Protein AF-A0A224XQ39-F1 (afdb_monomer_lite)

InterPro domains:
  IPR004342 EXS, C-terminal [PF03124] (2-108)

Foldseek 3Di:
DVVVVVLVVLVVVLVVCLVCVVVVVHQNQVSVVVSVVVVVCVLPPCDPPDPNVVSVVVVVLVVCLVVVVPDDDDPSNVVVVVVVVVVVVVVVVVVVSVVCVVPDPGRRDPD

Organism: NCBI:txid156445

Sequence (111 aa):
MEMAAIFGVIWALSVLCFIYSDVLSIPAFVSPLALMLIMVAFLFNPTKTLRHEARFWALRILGRIITSPCFYVGFADFWLADQLTSLVPAMVDLVYFVCYYIKIDNWDKAM

Structure (mmCIF, N/CA/C/O backbone):
data_AF-A0A224XQ39-F1
#
_entry.id   AF-A0A224XQ39-F1
#
loop_
_atom_site.group_PDB
_atom_site.id
_atom_site.type_symbol
_atom_site.label_atom_id
_atom_site.label_alt_id
_atom_site.label_comp_id
_atom_site.label_asym_id
_atom_site.label_entity_id
_atom_site.label_seq_id
_atom_site.pdbx_PDB_ins_code
_atom_site.Cartn_x
_atom_site.Cartn_y
_atom_site.Cartn_z
_atom_site.occupancy
_atom_site.B_iso_or_equiv
_atom_site.auth_seq_id
_atom_site.auth_comp_id
_atom_site.auth_asym_id
_atom_site.auth_atom_id
_atom_site.pdbx_PDB_model_num
ATOM 1 N N . MET A 1 1 ? 8.871 -2.923 16.932 1.00 74.12 1 MET A N 1
ATOM 2 C CA . MET A 1 1 ? 9.927 -2.268 16.140 1.00 74.12 1 MET A CA 1
ATOM 3 C C . MET A 1 1 ? 10.494 -3.227 15.104 1.00 74.12 1 MET A C 1
ATOM 5 O O . MET A 1 1 ? 10.418 -2.881 13.939 1.00 74.12 1 MET A O 1
ATOM 9 N N . GLU A 1 2 ? 10.867 -4.459 15.472 1.00 87.00 2 GLU A N 1
ATOM 10 C CA . GLU A 1 2 ? 11.307 -5.527 14.539 1.00 87.00 2 GLU A CA 1
ATOM 11 C C . GLU A 1 2 ? 10.554 -5.606 13.195 1.00 87.00 2 GLU A C 1
ATOM 13 O O . GLU A 1 2 ? 11.159 -5.497 12.137 1.00 87.00 2 GLU A O 1
ATOM 18 N N . MET A 1 3 ? 9.221 -5.735 13.210 1.00 86.12 3 MET A N 1
ATOM 19 C CA . MET A 1 3 ? 8.429 -5.852 11.971 1.00 86.12 3 MET A CA 1
ATOM 20 C C . MET A 1 3 ? 8.507 -4.606 11.082 1.00 86.12 3 MET A C 1
ATOM 22 O O . MET A 1 3 ? 8.580 -4.722 9.865 1.00 86.12 3 MET A O 1
ATOM 26 N N . ALA A 1 4 ? 8.509 -3.417 11.690 1.00 89.19 4 ALA A N 1
ATOM 27 C CA . ALA A 1 4 ? 8.637 -2.165 10.953 1.00 89.19 4 ALA A CA 1
ATOM 28 C C . ALA A 1 4 ? 10.037 -2.034 10.335 1.00 89.19 4 ALA A C 1
ATOM 30 O O . ALA A 1 4 ? 10.156 -1.594 9.197 1.00 89.19 4 ALA A O 1
ATOM 31 N N . ALA A 1 5 ? 11.080 -2.482 11.045 1.00 92.62 5 ALA A N 1
ATOM 32 C CA . ALA A 1 5 ? 12.442 -2.513 10.521 1.00 92.62 5 ALA A CA 1
ATOM 33 C C . ALA A 1 5 ? 12.566 -3.468 9.324 1.00 92.62 5 ALA A C 1
ATOM 35 O O . ALA A 1 5 ? 13.116 -3.083 8.297 1.00 92.62 5 ALA A O 1
ATOM 36 N N . ILE A 1 6 ? 11.987 -4.672 9.413 1.00 92.00 6 ILE A N 1
ATOM 37 C CA . ILE A 1 6 ? 11.967 -5.637 8.302 1.00 92.00 6 ILE A CA 1
ATOM 38 C C . ILE A 1 6 ? 11.290 -5.026 7.069 1.00 92.00 6 ILE A C 1
ATOM 40 O O . ILE A 1 6 ? 11.856 -5.068 5.980 1.00 92.00 6 ILE A O 1
ATOM 44 N N . PHE A 1 7 ? 10.115 -4.408 7.225 1.00 92.19 7 PHE A N 1
ATOM 45 C CA . PHE A 1 7 ? 9.439 -3.756 6.100 1.00 92.19 7 PHE A CA 1
ATOM 46 C C . PHE A 1 7 ? 10.205 -2.558 5.549 1.00 92.19 7 PHE A C 1
ATOM 48 O O . PHE A 1 7 ? 10.244 -2.388 4.335 1.00 92.19 7 PHE A O 1
ATOM 55 N N . GLY A 1 8 ? 10.868 -1.782 6.408 1.00 94.62 8 GLY A N 1
ATOM 56 C CA . GLY A 1 8 ? 11.751 -0.700 5.980 1.00 94.62 8 GLY A CA 1
ATOM 57 C C . GLY A 1 8 ? 12.910 -1.201 5.117 1.00 94.62 8 GLY A C 1
ATOM 58 O O . GLY A 1 8 ? 13.196 -0.612 4.078 1.00 94.62 8 GLY A O 1
ATOM 59 N N . VAL A 1 9 ? 13.530 -2.326 5.488 1.00 95.50 9 VAL A N 1
ATOM 60 C CA . VAL A 1 9 ? 14.596 -2.954 4.691 1.00 95.50 9 VAL A CA 1
ATOM 61 C C . VAL A 1 9 ? 14.060 -3.449 3.347 1.00 95.50 9 VAL A C 1
ATOM 63 O O . VAL A 1 9 ? 14.661 -3.163 2.317 1.00 95.50 9 VAL A O 1
ATOM 66 N N . ILE A 1 10 ? 12.920 -4.147 3.327 1.00 94.81 10 ILE A N 1
ATOM 67 C CA . ILE A 1 10 ? 12.318 -4.645 2.077 1.00 94.81 10 ILE A CA 1
ATOM 68 C C . ILE A 1 10 ? 11.939 -3.476 1.152 1.00 94.81 10 ILE A C 1
ATOM 70 O O . ILE A 1 10 ? 12.190 -3.534 -0.050 1.00 94.81 10 ILE A O 1
ATOM 74 N N . TRP A 1 11 ? 11.386 -2.395 1.705 1.00 95.62 11 TRP A N 1
ATOM 75 C CA . TRP A 1 11 ? 11.078 -1.177 0.956 1.00 95.62 11 TRP A CA 1
ATOM 76 C C . TRP A 1 11 ? 12.343 -0.536 0.370 1.00 95.62 11 TRP A C 1
ATOM 78 O O . TRP A 1 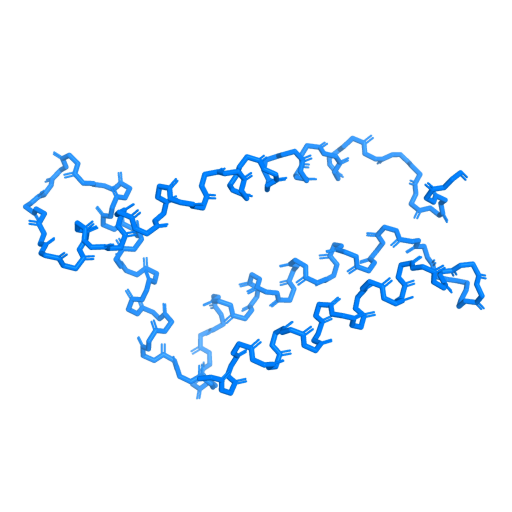11 ? 12.382 -0.243 -0.823 1.00 95.62 11 TRP A O 1
ATOM 88 N N . ALA A 1 12 ? 13.408 -0.390 1.166 1.00 96.00 12 ALA A N 1
ATOM 89 C CA . ALA A 1 12 ? 14.672 0.180 0.702 1.00 96.00 12 ALA A CA 1
ATOM 90 C C . ALA A 1 12 ? 15.310 -0.666 -0.413 1.00 96.00 12 ALA A C 1
ATOM 92 O O . ALA A 1 12 ? 15.802 -0.119 -1.398 1.00 96.00 12 ALA A O 1
ATOM 93 N N . LEU A 1 13 ? 15.247 -1.996 -0.298 1.00 94.38 13 LEU A N 1
ATOM 94 C CA . LEU A 1 13 ? 15.680 -2.909 -1.357 1.00 94.38 13 LEU A CA 1
ATOM 95 C C . LEU A 1 13 ? 14.861 -2.725 -2.637 1.00 94.38 13 LEU A C 1
ATOM 97 O O . LEU A 1 13 ? 15.435 -2.673 -3.718 1.00 94.38 13 LEU A O 1
ATOM 101 N N . SER A 1 14 ? 13.539 -2.574 -2.529 1.00 94.00 14 SER A N 1
ATOM 102 C CA . SER A 1 14 ? 12.680 -2.329 -3.691 1.00 94.00 14 SER A CA 1
ATOM 103 C C . SER A 1 14 ? 13.037 -1.019 -4.404 1.00 94.00 14 SER A C 1
ATOM 105 O O . SER A 1 14 ? 13.135 -1.002 -5.634 1.00 94.00 14 SER A O 1
ATOM 107 N N . VAL A 1 15 ? 13.310 0.049 -3.644 1.00 92.94 15 VAL A N 1
ATOM 108 C CA . VAL A 1 15 ? 13.769 1.339 -4.186 1.00 92.94 15 VAL A CA 1
ATOM 109 C C . VAL A 1 15 ? 15.122 1.194 -4.882 1.00 92.94 15 VAL A C 1
ATOM 111 O O . VAL A 1 15 ? 15.291 1.685 -5.995 1.00 92.94 15 VAL A O 1
ATOM 114 N N . LEU A 1 16 ? 16.072 0.476 -4.279 1.00 93.31 16 LEU A N 1
ATOM 115 C CA . LEU A 1 16 ? 17.367 0.196 -4.902 1.00 93.31 16 LEU A CA 1
ATOM 116 C C . LEU A 1 16 ? 17.206 -0.586 -6.213 1.00 93.31 16 LEU A C 1
ATOM 118 O O . LEU A 1 16 ? 17.801 -0.210 -7.218 1.00 93.31 16 LEU A O 1
ATOM 122 N N . CYS A 1 17 ? 16.364 -1.6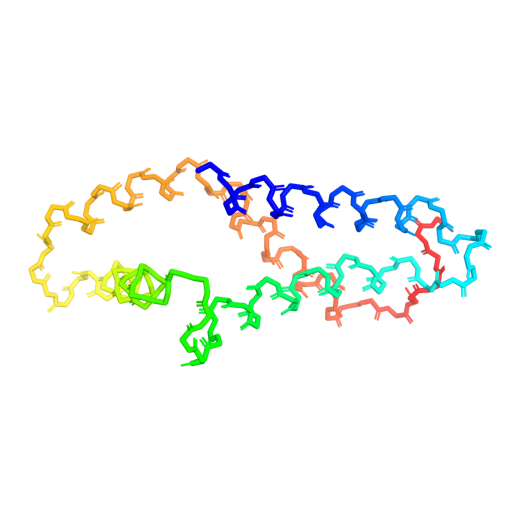23 -6.239 1.00 91.19 17 CYS A N 1
ATOM 123 C CA . CYS A 1 17 ? 16.069 -2.377 -7.460 1.00 91.19 17 CYS A CA 1
ATOM 124 C C . CYS A 1 17 ? 15.427 -1.508 -8.550 1.00 91.19 17 CYS A C 1
ATOM 126 O O . CYS A 1 17 ? 15.714 -1.710 -9.724 1.00 91.19 17 CYS A O 1
ATOM 128 N N . PHE A 1 18 ? 14.581 -0.544 -8.177 1.00 90.94 18 PHE A N 1
ATOM 129 C CA . PHE A 1 18 ? 13.992 0.403 -9.124 1.00 90.94 18 PHE A CA 1
ATOM 130 C C . PHE A 1 18 ? 15.055 1.341 -9.718 1.00 90.94 18 PHE A C 1
ATOM 132 O O . PHE A 1 18 ? 15.134 1.482 -10.936 1.00 90.94 18 PHE A O 1
ATOM 139 N N . ILE A 1 19 ? 15.913 1.926 -8.873 1.00 91.25 19 ILE A N 1
ATOM 140 C CA . ILE A 1 19 ? 16.971 2.862 -9.293 1.00 91.25 19 ILE A CA 1
ATOM 141 C C . ILE A 1 19 ? 18.025 2.173 -10.175 1.00 91.25 19 ILE A C 1
ATOM 143 O O . ILE A 1 19 ? 18.493 2.766 -11.140 1.00 91.25 19 ILE A O 1
ATOM 147 N N . TYR A 1 20 ? 18.392 0.926 -9.870 1.00 90.50 20 TYR A N 1
ATOM 148 C CA . TYR A 1 20 ? 19.394 0.153 -10.619 1.00 90.50 20 TYR A CA 1
ATOM 149 C C . TYR A 1 20 ? 18.784 -0.819 -11.645 1.00 90.50 20 TYR A C 1
ATOM 151 O O . TYR A 1 20 ? 19.453 -1.761 -12.075 1.00 90.50 20 TYR A O 1
ATOM 159 N N . SER A 1 21 ? 17.527 -0.605 -12.041 1.00 88.81 21 SER A N 1
ATOM 160 C CA . SER A 1 21 ? 16.785 -1.479 -12.963 1.00 88.81 21 SER A CA 1
ATOM 161 C C . SER A 1 21 ? 17.497 -1.681 -14.305 1.00 88.81 21 SER A C 1
ATOM 163 O O . SER A 1 21 ? 17.624 -2.821 -14.756 1.00 88.81 21 SER A O 1
ATOM 165 N N . ASP A 1 22 ? 18.075 -0.615 -14.868 1.00 85.06 22 ASP A N 1
ATOM 166 C CA . ASP A 1 22 ? 18.854 -0.661 -16.113 1.00 85.06 22 ASP A CA 1
ATOM 167 C C . ASP A 1 22 ? 20.080 -1.584 -16.014 1.00 85.06 22 ASP A C 1
ATOM 169 O O . ASP A 1 22 ? 20.379 -2.347 -16.931 1.00 85.06 22 ASP A O 1
ATOM 173 N N . VAL A 1 23 ? 20.786 -1.556 -14.877 1.00 87.62 23 VAL A N 1
ATOM 174 C CA . VAL A 1 23 ? 21.987 -2.380 -14.647 1.00 87.62 23 VAL A CA 1
ATOM 175 C C . VAL A 1 23 ? 21.608 -3.838 -14.398 1.00 87.62 23 VAL A C 1
ATOM 177 O O . VAL A 1 23 ? 22.305 -4.746 -14.847 1.00 87.62 23 VAL A O 1
ATOM 180 N N . LEU A 1 24 ? 20.496 -4.074 -13.698 1.00 84.25 24 LEU A N 1
ATOM 181 C CA . LEU A 1 24 ? 19.986 -5.417 -13.426 1.00 84.25 24 LEU A CA 1
ATOM 182 C C . LEU A 1 24 ? 19.256 -6.037 -14.626 1.00 84.25 24 LEU A C 1
ATOM 184 O O . LEU A 1 24 ? 18.967 -7.231 -14.585 1.00 84.25 24 LEU A O 1
ATOM 188 N N . SER A 1 25 ? 18.974 -5.261 -15.681 1.00 84.69 25 SER A N 1
ATOM 189 C CA . SER A 1 25 ? 18.145 -5.686 -16.819 1.00 84.69 25 SER A CA 1
ATOM 190 C C . SER A 1 25 ? 16.771 -6.220 -16.378 1.00 84.69 25 SER A C 1
ATOM 192 O O . SER A 1 25 ? 16.253 -7.180 -16.947 1.00 84.69 25 SER A O 1
ATOM 194 N N . ILE A 1 26 ? 16.193 -5.617 -15.332 1.00 83.75 26 ILE A N 1
ATOM 195 C CA . ILE A 1 26 ? 14.859 -5.948 -14.810 1.00 83.75 26 ILE A CA 1
ATOM 196 C C . ILE A 1 26 ? 13.917 -4.784 -15.134 1.00 83.75 26 ILE A C 1
ATOM 198 O O . ILE A 1 26 ? 14.309 -3.638 -14.914 1.00 83.75 26 ILE A O 1
ATOM 202 N N . PRO A 1 27 ? 12.669 -5.038 -15.572 1.00 86.88 27 PRO A N 1
ATOM 203 C CA . PRO A 1 27 ? 11.704 -3.970 -15.809 1.00 86.88 27 PRO A CA 1
ATOM 204 C C . PRO A 1 27 ? 11.461 -3.155 -14.529 1.00 86.88 27 PRO A C 1
ATOM 206 O O . PRO A 1 27 ? 11.085 -3.709 -13.489 1.00 86.88 27 PRO A O 1
ATOM 209 N N . ALA A 1 28 ? 11.684 -1.840 -14.589 1.00 86.75 28 ALA A N 1
ATOM 210 C CA . ALA A 1 28 ? 11.743 -0.982 -13.404 1.00 86.75 28 ALA A CA 1
ATOM 211 C C . ALA A 1 28 ? 10.470 -1.066 -12.546 1.00 86.75 28 ALA A C 1
ATOM 213 O O . ALA A 1 28 ? 10.541 -1.216 -11.325 1.00 86.75 28 ALA A O 1
ATOM 214 N N . PHE A 1 29 ? 9.296 -1.054 -13.180 1.00 89.69 29 PHE A N 1
ATOM 215 C CA . PHE A 1 29 ? 8.005 -1.040 -12.486 1.00 89.69 29 PHE A CA 1
ATOM 216 C C . PHE A 1 29 ? 7.605 -2.388 -11.869 1.00 89.69 29 PHE A C 1
ATOM 218 O O . PHE A 1 29 ? 6.682 -2.450 -11.061 1.00 89.69 29 PHE A O 1
ATOM 225 N N . VAL A 1 30 ? 8.323 -3.476 -12.157 1.00 91.06 30 VAL A N 1
ATOM 226 C CA . VAL A 1 30 ? 8.046 -4.775 -11.522 1.00 91.06 30 VAL A CA 1
ATOM 227 C C . VAL A 1 30 ? 8.420 -4.756 -10.039 1.00 91.06 30 VAL A C 1
ATOM 229 O O . VAL A 1 30 ? 7.702 -5.335 -9.226 1.00 91.06 30 VAL A O 1
ATOM 232 N N . SER A 1 31 ? 9.499 -4.062 -9.657 1.00 92.00 31 SER A N 1
ATOM 233 C CA . SER A 1 31 ? 9.953 -3.984 -8.259 1.00 92.00 31 SER A CA 1
ATOM 234 C C . SER A 1 31 ? 8.901 -3.372 -7.312 1.00 92.00 31 SER A C 1
ATOM 236 O O . SER A 1 31 ? 8.506 -4.045 -6.353 1.00 92.00 31 SER A O 1
ATOM 238 N N . PRO A 1 32 ? 8.392 -2.145 -7.553 1.00 92.31 32 PRO A N 1
ATOM 239 C CA . PRO A 1 32 ? 7.371 -1.549 -6.694 1.00 92.31 32 PRO A CA 1
ATOM 240 C C . PRO A 1 32 ? 6.053 -2.341 -6.686 1.00 92.31 32 PRO A C 1
ATOM 242 O O . PRO A 1 32 ? 5.412 -2.441 -5.637 1.00 92.31 32 PRO A O 1
ATOM 245 N N . LEU A 1 33 ? 5.662 -2.967 -7.804 1.00 93.75 33 LEU A N 1
ATOM 246 C CA . LEU A 1 33 ? 4.506 -3.870 -7.836 1.00 93.75 33 LEU A CA 1
ATOM 247 C C . LEU A 1 33 ? 4.718 -5.105 -6.956 1.00 93.75 33 LEU A C 1
ATOM 249 O O . LEU A 1 33 ? 3.852 -5.447 -6.150 1.00 93.75 33 LEU A O 1
ATOM 253 N N . ALA A 1 34 ? 5.875 -5.755 -7.078 1.00 93.88 34 ALA A N 1
ATOM 254 C CA . ALA A 1 34 ? 6.220 -6.929 -6.288 1.00 93.88 34 ALA A CA 1
ATOM 255 C C . ALA A 1 34 ? 6.229 -6.609 -4.789 1.00 93.88 34 ALA A C 1
ATOM 257 O O . ALA A 1 34 ? 5.673 -7.377 -4.004 1.00 93.88 34 ALA A O 1
ATOM 258 N N . LEU A 1 35 ? 6.780 -5.457 -4.388 1.00 95.06 35 LEU A N 1
ATOM 259 C CA . LEU A 1 35 ? 6.733 -4.990 -3.003 1.00 95.06 35 LEU A CA 1
ATOM 260 C C . LEU A 1 35 ? 5.290 -4.919 -2.490 1.00 95.06 35 LEU A C 1
ATOM 262 O O . LEU A 1 35 ? 4.981 -5.496 -1.447 1.00 95.06 35 LEU A O 1
ATOM 266 N N . MET A 1 36 ? 4.402 -4.255 -3.234 1.00 94.50 36 MET A N 1
ATOM 267 C CA . MET A 1 36 ? 2.995 -4.118 -2.853 1.00 94.50 36 MET A CA 1
ATOM 268 C C . MET A 1 36 ? 2.290 -5.472 -2.744 1.00 94.50 36 MET A C 1
ATOM 270 O O . MET A 1 36 ? 1.590 -5.723 -1.761 1.00 94.50 36 MET A O 1
ATOM 274 N N . LEU A 1 37 ? 2.523 -6.377 -3.697 1.00 94.56 37 LEU A N 1
ATOM 275 C CA . LEU A 1 37 ? 1.972 -7.731 -3.659 1.00 94.56 37 LEU A CA 1
ATOM 276 C C . LEU A 1 37 ? 2.479 -8.524 -2.451 1.00 94.56 37 LEU A C 1
ATOM 278 O O . LEU A 1 37 ? 1.686 -9.197 -1.798 1.00 94.56 37 LEU A O 1
ATOM 282 N N . ILE A 1 38 ? 3.765 -8.414 -2.107 1.00 94.12 38 ILE A N 1
ATOM 283 C CA . ILE A 1 38 ? 4.343 -9.066 -0.924 1.00 94.12 38 ILE A CA 1
ATOM 284 C C . ILE A 1 38 ? 3.713 -8.514 0.359 1.00 94.12 38 ILE A C 1
ATOM 286 O O . ILE A 1 38 ? 3.370 -9.299 1.243 1.00 94.12 38 ILE A O 1
ATOM 290 N N . MET A 1 39 ? 3.516 -7.196 0.467 1.00 92.25 39 MET A N 1
ATOM 291 C CA . MET A 1 39 ? 2.880 -6.583 1.642 1.00 92.25 39 MET A CA 1
ATOM 292 C C . MET A 1 39 ? 1.428 -7.048 1.813 1.00 92.25 39 MET A C 1
ATOM 294 O O . MET A 1 39 ? 1.025 -7.429 2.915 1.00 92.25 39 MET A O 1
ATOM 298 N N . VAL A 1 40 ? 0.656 -7.080 0.724 1.00 92.19 40 VAL A N 1
ATOM 299 C CA . VAL A 1 40 ? -0.732 -7.569 0.726 1.00 92.19 40 VAL A CA 1
ATOM 300 C C . VAL A 1 40 ? -0.778 -9.061 1.054 1.00 92.19 40 VAL A C 1
ATOM 302 O O . VAL A 1 40 ? -1.514 -9.471 1.952 1.00 92.19 40 VAL A O 1
ATOM 305 N N . ALA A 1 41 ? 0.047 -9.873 0.390 1.00 92.75 41 ALA A N 1
ATOM 306 C CA . ALA A 1 41 ? 0.133 -11.305 0.648 1.00 92.75 41 ALA A CA 1
ATOM 307 C C . ALA A 1 41 ? 0.504 -11.578 2.108 1.00 92.75 41 ALA A C 1
ATOM 309 O O . ALA A 1 41 ? -0.130 -12.409 2.750 1.00 92.75 41 ALA A O 1
ATOM 310 N N . PHE A 1 42 ? 1.468 -10.845 2.670 1.00 91.25 42 PHE A N 1
ATOM 311 C CA . PHE A 1 42 ? 1.838 -10.951 4.077 1.00 91.25 42 PHE A CA 1
ATOM 312 C C . PHE A 1 42 ? 0.673 -10.611 5.014 1.00 91.25 42 PHE A C 1
ATOM 314 O O . PHE A 1 42 ? 0.453 -11.321 5.998 1.00 91.25 42 PHE A O 1
ATOM 321 N N . LEU A 1 43 ? -0.081 -9.547 4.729 1.00 89.69 43 LEU A N 1
ATOM 322 C CA . LEU A 1 43 ? -1.196 -9.127 5.572 1.00 89.69 43 LEU A CA 1
ATOM 323 C C . LEU A 1 43 ? -2.300 -10.195 5.626 1.00 89.69 43 LEU A C 1
ATOM 325 O O . LEU A 1 43 ? -2.773 -10.516 6.715 1.00 89.69 43 LEU A O 1
ATOM 329 N N . PHE A 1 44 ? -2.651 -10.788 4.481 1.00 90.81 44 PHE A N 1
ATOM 330 C CA . PHE A 1 44 ? -3.708 -11.803 4.370 1.00 90.81 44 PHE A CA 1
ATOM 331 C C . PHE A 1 44 ? -3.236 -13.248 4.580 1.00 90.81 44 PHE A C 1
ATOM 333 O O . PHE A 1 44 ? -4.060 -14.159 4.633 1.00 90.81 44 PHE A O 1
ATOM 340 N N . ASN A 1 45 ? -1.929 -13.483 4.710 1.00 90.69 45 ASN A N 1
ATOM 341 C CA . ASN A 1 45 ? -1.366 -14.823 4.843 1.00 90.69 45 ASN A CA 1
ATOM 342 C C . ASN A 1 45 ? -1.942 -15.554 6.081 1.00 90.69 45 ASN A C 1
ATOM 344 O O . ASN A 1 45 ? -1.653 -15.134 7.213 1.00 90.69 45 ASN A O 1
ATOM 348 N N . PRO A 1 46 ? -2.677 -16.674 5.895 1.00 84.38 46 PRO A N 1
ATOM 349 C CA . PRO A 1 46 ? -3.349 -17.399 6.974 1.00 84.38 46 PRO A CA 1
ATOM 350 C C . PRO A 1 46 ? -2.394 -18.247 7.823 1.00 84.38 46 PRO A C 1
ATOM 352 O O . PRO A 1 46 ? -2.784 -18.763 8.868 1.00 84.38 46 PRO A O 1
ATOM 355 N N . THR A 1 47 ? -1.134 -18.406 7.412 1.00 87.50 47 THR A N 1
ATOM 356 C CA . THR A 1 47 ? -0.147 -19.146 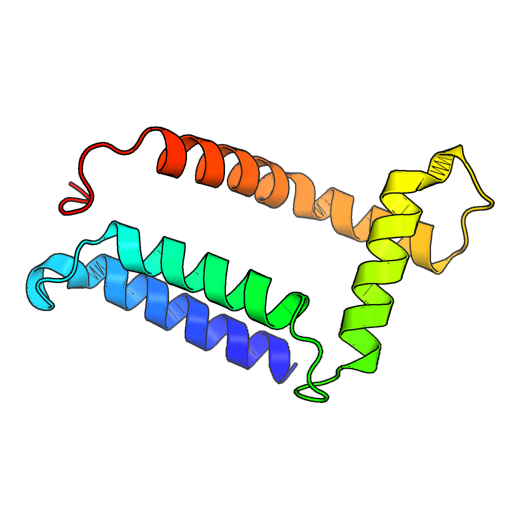8.206 1.00 87.50 47 THR A CA 1
ATOM 357 C C . THR A 1 47 ? 0.172 -18.412 9.515 1.00 87.50 47 THR A C 1
ATOM 359 O O . THR A 1 47 ? 0.176 -17.175 9.577 1.00 87.50 47 THR A O 1
ATOM 362 N N . LYS A 1 48 ? 0.495 -19.171 10.575 1.00 80.62 48 LYS A N 1
ATOM 363 C CA . LYS A 1 48 ? 0.914 -18.650 11.895 1.00 80.62 48 LYS A CA 1
ATOM 364 C C . LYS A 1 48 ? 2.338 -18.075 11.896 1.00 80.62 48 LYS A C 1
ATOM 366 O O . LYS A 1 48 ? 3.126 -18.298 12.808 1.00 80.62 48 LYS A O 1
ATOM 371 N N . THR A 1 49 ? 2.682 -17.334 10.857 1.00 80.06 49 THR A N 1
ATOM 372 C CA . THR A 1 49 ? 3.941 -16.603 10.728 1.00 80.06 49 THR A CA 1
ATOM 373 C C . THR A 1 49 ? 3.799 -15.214 11.363 1.00 80.06 49 THR A C 1
ATOM 375 O O . THR A 1 49 ? 2.693 -14.686 11.448 1.00 80.06 49 THR A O 1
ATOM 378 N N . LEU A 1 50 ? 4.894 -14.643 11.878 1.00 72.94 50 LEU A N 1
ATOM 379 C CA . LEU A 1 50 ? 5.045 -13.234 12.299 1.00 72.94 50 LEU A CA 1
ATOM 380 C C . LEU A 1 50 ? 3.768 -12.544 12.846 1.00 72.94 50 LEU A C 1
ATOM 382 O O . LEU A 1 50 ? 2.994 -11.933 12.106 1.00 72.94 50 LEU A O 1
ATOM 386 N N . ARG A 1 51 ? 3.565 -12.625 14.171 1.00 83.00 51 ARG A N 1
ATOM 387 C CA . ARG A 1 51 ? 2.466 -11.977 14.930 1.00 83.00 51 ARG A CA 1
ATOM 388 C C . ARG A 1 51 ? 1.079 -12.113 14.272 1.00 83.00 51 ARG A C 1
ATOM 390 O O . ARG A 1 51 ? 0.369 -11.129 14.086 1.00 83.00 51 ARG A O 1
ATOM 397 N N . HIS A 1 52 ? 0.693 -13.346 13.952 1.00 86.88 52 HIS A N 1
ATOM 398 C CA . HIS A 1 52 ? -0.578 -13.692 13.305 1.00 86.88 52 HIS A CA 1
ATOM 399 C C . HIS A 1 52 ? -1.821 -13.082 13.982 1.00 86.88 52 HIS A C 1
ATOM 401 O O . HIS A 1 52 ? -2.605 -12.414 13.313 1.00 86.88 52 HIS A O 1
ATOM 407 N N . GLU A 1 53 ? -1.954 -13.226 15.305 1.00 87.12 53 GLU A N 1
ATOM 408 C CA . GLU A 1 53 ? -3.088 -12.675 16.070 1.00 87.12 53 GLU A CA 1
ATOM 409 C C . GLU A 1 53 ? -3.250 -11.163 15.863 1.00 87.12 53 GLU A C 1
ATOM 411 O O . GLU A 1 53 ? -4.352 -10.672 15.640 1.00 87.12 53 GLU A O 1
ATOM 416 N N . ALA A 1 54 ? -2.140 -10.416 15.856 1.00 88.75 54 ALA A N 1
ATOM 417 C CA . ALA A 1 54 ? -2.166 -8.969 15.664 1.00 88.75 54 ALA A CA 1
ATOM 418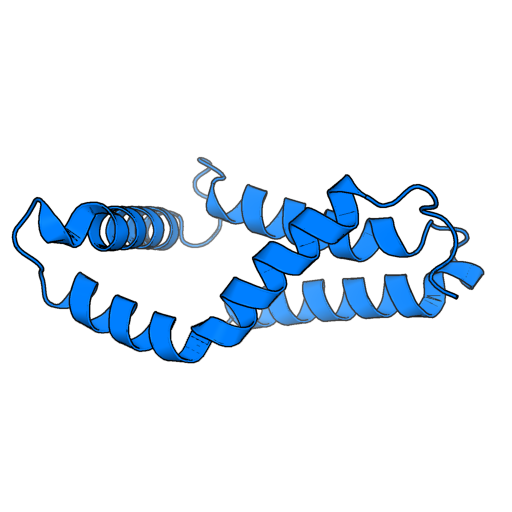 C C . ALA A 1 54 ? -2.609 -8.576 14.243 1.00 88.75 54 ALA A C 1
ATOM 420 O O . ALA A 1 54 ? -3.312 -7.581 14.082 1.00 88.75 54 ALA A O 1
ATOM 421 N N . ARG A 1 55 ? -2.235 -9.357 13.219 1.00 90.62 55 ARG A N 1
ATOM 422 C CA . ARG A 1 55 ? -2.634 -9.115 11.820 1.00 90.62 55 ARG A CA 1
ATOM 423 C C . ARG A 1 55 ? -4.135 -9.290 11.633 1.00 90.62 55 ARG A C 1
ATOM 425 O O . ARG A 1 55 ? -4.802 -8.390 11.134 1.00 90.62 55 ARG A O 1
ATOM 432 N N . PHE A 1 56 ? -4.676 -10.419 12.085 1.00 92.56 56 PHE A N 1
ATOM 433 C CA . PHE A 1 56 ? -6.108 -10.692 11.971 1.00 92.56 56 PHE A CA 1
ATOM 434 C C . PHE A 1 56 ? -6.943 -9.796 12.888 1.00 92.56 56 PHE A C 1
ATOM 436 O O . PHE A 1 56 ? -8.040 -9.390 12.504 1.00 92.56 56 PHE A O 1
ATOM 443 N N . TRP A 1 57 ? -6.410 -9.407 14.050 1.00 94.06 57 TRP A N 1
ATOM 444 C CA . TRP A 1 57 ? -7.011 -8.358 14.869 1.00 94.06 57 TRP A CA 1
ATOM 445 C C . TRP A 1 57 ? -7.085 -7.029 14.107 1.00 94.06 57 TRP A C 1
ATOM 447 O O . TRP A 1 57 ? -8.165 -6.451 14.019 1.00 94.06 57 TRP A O 1
ATOM 457 N N . ALA A 1 58 ? -5.988 -6.583 13.484 1.00 91.69 58 ALA A N 1
ATOM 458 C CA . ALA A 1 58 ? -5.970 -5.347 12.701 1.00 91.69 58 ALA A CA 1
ATOM 459 C C . ALA A 1 58 ? -6.955 -5.402 11.521 1.00 91.69 58 ALA A C 1
ATOM 461 O O . ALA A 1 58 ? -7.746 -4.478 11.349 1.00 91.69 58 ALA A O 1
ATOM 462 N N . LEU A 1 59 ? -6.979 -6.505 10.762 1.00 93.00 59 LEU A N 1
ATOM 463 C CA . LEU A 1 59 ? -7.941 -6.725 9.675 1.00 93.00 59 LEU A CA 1
ATOM 464 C C . LEU A 1 59 ? -9.394 -6.669 10.166 1.00 93.00 59 LEU A C 1
ATOM 466 O O . LEU A 1 59 ? -10.246 -6.061 9.519 1.00 93.00 59 LEU A O 1
ATOM 470 N N . ARG A 1 60 ? -9.682 -7.260 11.331 1.00 93.19 60 ARG A N 1
ATOM 471 C CA . ARG A 1 60 ? -11.016 -7.219 11.938 1.00 93.19 60 ARG A CA 1
ATOM 472 C C . ARG A 1 60 ? -11.425 -5.796 12.318 1.00 93.19 60 ARG A C 1
ATOM 474 O O . ARG A 1 60 ? -12.559 -5.417 12.040 1.00 93.19 60 ARG A O 1
ATOM 481 N N . ILE A 1 61 ? -10.542 -5.022 12.951 1.00 93.50 61 ILE A N 1
ATOM 482 C CA . ILE A 1 61 ? -10.838 -3.631 13.328 1.00 93.50 61 ILE A CA 1
ATOM 483 C C . ILE A 1 61 ? -11.008 -2.759 12.079 1.00 93.50 61 ILE A C 1
ATOM 485 O O . ILE A 1 61 ? -11.985 -2.024 11.997 1.00 93.50 61 ILE A O 1
ATOM 489 N N . LEU A 1 62 ? -10.149 -2.905 11.064 1.00 93.44 62 LEU A N 1
ATOM 490 C CA . LEU A 1 62 ? -10.304 -2.213 9.778 1.00 93.44 62 LEU A CA 1
ATOM 491 C C . LEU A 1 62 ? -11.664 -2.509 9.129 1.00 93.44 62 LEU A C 1
ATOM 493 O O . LEU A 1 62 ? -12.358 -1.585 8.712 1.00 93.44 62 LEU A O 1
ATOM 497 N N . GLY A 1 63 ? -12.090 -3.777 9.117 1.00 92.94 63 GLY A N 1
ATOM 498 C CA . GLY A 1 63 ? -13.420 -4.158 8.639 1.00 92.94 63 GLY A CA 1
ATOM 499 C C . GLY A 1 63 ? -14.548 -3.484 9.427 1.00 92.94 63 GLY A C 1
ATOM 500 O O . GLY A 1 63 ? -15.488 -2.965 8.829 1.00 92.94 63 GLY A O 1
ATOM 501 N N . ARG A 1 64 ? -14.427 -3.413 10.760 1.00 94.06 64 ARG A N 1
ATOM 502 C CA . ARG A 1 64 ? -15.410 -2.732 11.621 1.00 94.06 64 ARG A CA 1
ATOM 503 C C . ARG A 1 64 ? -15.468 -1.225 11.388 1.00 94.06 64 ARG A C 1
ATOM 505 O O . ARG A 1 64 ? -16.563 -0.679 11.444 1.00 94.06 64 ARG A O 1
ATOM 512 N N . ILE A 1 65 ? -14.338 -0.571 11.110 1.00 93.50 65 ILE A N 1
ATOM 513 C CA . ILE A 1 65 ? -14.289 0.863 10.777 1.00 93.50 65 ILE A CA 1
ATOM 514 C C . ILE A 1 65 ? -15.047 1.131 9.471 1.00 93.50 65 ILE A C 1
ATOM 516 O O . ILE A 1 65 ? -15.856 2.057 9.413 1.00 93.50 65 ILE A O 1
ATOM 520 N N . ILE A 1 66 ? -14.858 0.286 8.451 1.00 91.69 66 ILE A N 1
ATOM 521 C CA . ILE A 1 66 ? -15.572 0.397 7.168 1.00 91.69 66 ILE A CA 1
ATOM 522 C C . ILE A 1 66 ? -17.084 0.210 7.371 1.00 91.69 66 ILE A C 1
ATOM 524 O O . ILE A 1 66 ? -17.883 0.952 6.808 1.00 91.69 66 ILE A O 1
ATOM 528 N N . THR A 1 67 ? -17.490 -0.739 8.220 1.00 92.94 67 THR A N 1
ATOM 529 C CA . THR A 1 67 ? -18.903 -0.991 8.557 1.00 92.94 67 THR A CA 1
ATOM 530 C C . THR A 1 67 ? -19.390 -0.206 9.781 1.00 92.94 67 THR A C 1
ATOM 532 O O . THR A 1 67 ? -20.392 -0.583 10.393 1.00 92.94 67 THR A O 1
ATOM 535 N N . SER A 1 68 ? -18.692 0.862 10.175 1.00 89.69 68 SER A N 1
ATOM 536 C CA . SER A 1 68 ? -18.983 1.619 11.399 1.00 89.69 68 SER A CA 1
ATOM 537 C C . SER A 1 68 ? -20.407 2.177 11.518 1.00 89.69 68 SER A C 1
ATOM 539 O O . SER A 1 68 ? -20.899 2.182 12.646 1.00 89.69 68 SER A O 1
ATOM 541 N N . PRO A 1 69 ? -21.138 2.570 10.448 1.00 87.31 69 PRO A N 1
ATOM 542 C CA . PRO A 1 69 ? -22.511 3.040 10.634 1.00 87.31 69 PRO A CA 1
ATOM 543 C C . PRO A 1 69 ? -23.489 1.928 11.053 1.00 87.31 69 PRO A C 1
ATOM 545 O O . PRO A 1 69 ? -24.610 2.230 11.451 1.00 87.31 69 PRO A O 1
ATOM 548 N N . CYS A 1 70 ? -23.103 0.649 10.970 1.00 91.31 70 CYS A N 1
ATOM 549 C CA . CYS A 1 70 ? -24.001 -0.482 11.209 1.00 91.31 70 CYS A CA 1
ATOM 550 C C . CYS A 1 70 ? -23.960 -1.040 12.642 1.00 91.31 70 CYS A C 1
ATOM 552 O O . CYS A 1 70 ? -24.823 -1.840 12.998 1.00 91.31 70 CYS A O 1
ATOM 554 N N . PHE A 1 71 ? -22.972 -0.668 13.464 1.00 88.56 71 PHE A N 1
ATOM 555 C CA . PHE A 1 71 ? -22.755 -1.269 14.787 1.00 88.56 71 PHE A CA 1
ATOM 556 C C . PHE A 1 71 ? -22.212 -0.257 15.799 1.00 88.56 71 PHE A C 1
ATOM 558 O O . PHE A 1 71 ? -21.734 0.814 15.441 1.00 88.56 71 PHE A O 1
ATOM 565 N N . TYR A 1 72 ? -22.230 -0.623 17.082 1.00 90.81 72 TYR A N 1
ATOM 566 C CA . TYR A 1 72 ? -21.612 0.190 18.126 1.00 90.81 72 TYR A CA 1
ATOM 567 C C . TYR A 1 72 ? -20.084 0.253 17.948 1.00 90.81 72 TYR A C 1
ATOM 569 O O . TYR A 1 72 ? -19.408 -0.781 17.857 1.00 90.81 72 TYR A O 1
ATOM 577 N N . VAL A 1 73 ? -19.555 1.476 17.905 1.00 90.31 73 VAL A N 1
ATOM 578 C CA . VAL A 1 73 ? -18.130 1.768 17.713 1.00 90.31 73 VAL A CA 1
ATOM 579 C C . VAL A 1 73 ? -17.420 1.684 19.061 1.00 90.31 73 VAL A C 1
ATOM 581 O O . VAL A 1 73 ? -17.791 2.355 20.021 1.00 9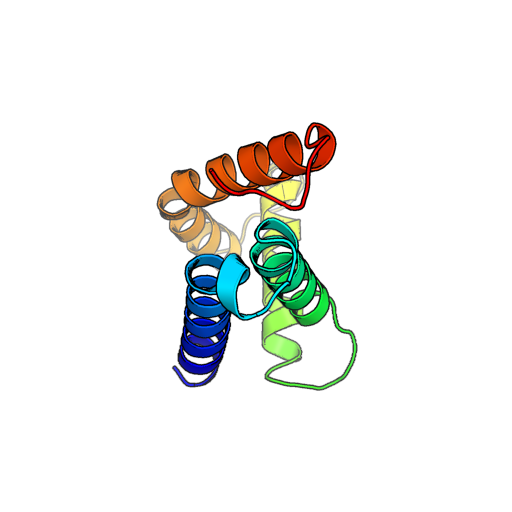0.31 73 VAL A O 1
ATOM 584 N N . GLY A 1 74 ? -16.407 0.826 19.150 1.00 91.56 74 GLY A N 1
ATOM 585 C CA . GLY A 1 74 ? -15.578 0.688 20.341 1.00 91.56 74 GLY A CA 1
ATOM 586 C C . GLY A 1 74 ? -14.390 1.649 20.330 1.00 91.56 74 GLY A C 1
ATOM 587 O O . GLY A 1 74 ? -14.051 2.246 19.310 1.00 91.56 74 GLY A O 1
ATOM 588 N N . PHE A 1 75 ? -13.689 1.732 21.461 1.00 93.50 75 PHE A N 1
ATOM 589 C CA . PHE A 1 75 ? -12.498 2.578 21.588 1.00 93.50 75 PHE A CA 1
ATOM 590 C C . PHE A 1 75 ? -11.409 2.240 20.558 1.00 93.50 75 PHE A C 1
ATOM 592 O O . PHE A 1 75 ? -10.834 3.140 19.958 1.00 93.50 75 PHE A O 1
ATOM 599 N N . ALA A 1 76 ? -11.150 0.950 20.315 1.00 92.62 76 ALA A N 1
ATOM 600 C CA . ALA A 1 76 ? -10.136 0.520 19.350 1.00 92.62 76 ALA A CA 1
ATOM 601 C C . ALA A 1 76 ? -10.458 0.957 17.911 1.00 92.62 76 ALA A C 1
ATOM 603 O O . ALA A 1 76 ? -9.544 1.284 17.158 1.00 92.62 76 ALA A O 1
ATOM 604 N N . ASP A 1 77 ? -11.744 0.987 17.547 1.00 92.50 77 ASP A N 1
ATOM 605 C CA . ASP A 1 77 ? -12.188 1.416 16.220 1.00 92.50 77 ASP A CA 1
ATOM 606 C C . ASP A 1 77 ? -11.968 2.929 16.056 1.00 92.50 77 ASP A C 1
ATOM 608 O O . ASP A 1 77 ? -11.418 3.359 15.048 1.00 92.50 77 ASP A O 1
ATOM 612 N N . PHE A 1 78 ? -12.320 3.724 17.078 1.00 92.88 78 PHE A N 1
ATOM 613 C CA . PHE A 1 78 ? -12.079 5.171 17.103 1.00 92.88 78 PHE A CA 1
ATOM 614 C C . PHE A 1 78 ? -10.584 5.506 17.072 1.00 92.88 78 PHE A C 1
ATOM 616 O O . PHE A 1 78 ? -10.144 6.323 16.269 1.00 92.88 78 PHE A O 1
ATOM 623 N N . TRP A 1 79 ? -9.793 4.840 17.916 1.00 94.06 79 TRP A N 1
ATOM 624 C CA . TRP A 1 79 ? -8.356 5.069 18.007 1.00 94.06 79 TRP A CA 1
ATOM 625 C C . TRP A 1 79 ? -7.642 4.748 16.691 1.00 94.06 79 TRP A C 1
ATOM 627 O O . TRP A 1 79 ? -6.832 5.542 16.224 1.00 94.06 79 TRP A O 1
ATOM 637 N N . LEU A 1 80 ? -7.953 3.609 16.059 1.00 94.25 80 LEU A N 1
ATOM 638 C CA . LEU A 1 80 ? -7.329 3.260 14.784 1.00 94.25 80 LEU A CA 1
ATOM 639 C C . LEU A 1 80 ? -7.827 4.161 13.644 1.00 94.25 80 LEU A C 1
ATOM 641 O O . LEU A 1 80 ? -7.030 4.522 12.782 1.00 94.25 80 LEU A O 1
ATOM 645 N N . ALA A 1 81 ? -9.104 4.557 13.645 1.00 93.62 81 ALA A N 1
ATOM 646 C CA . ALA A 1 81 ? -9.632 5.505 12.666 1.00 93.62 81 ALA A CA 1
ATOM 647 C C . ALA A 1 81 ? -8.905 6.858 12.729 1.00 93.62 81 ALA A C 1
ATOM 649 O O . ALA A 1 81 ? -8.535 7.387 11.686 1.00 93.62 81 ALA A O 1
ATOM 650 N N . ASP A 1 82 ? -8.615 7.361 13.931 1.00 94.88 82 ASP A N 1
ATOM 651 C CA . ASP A 1 82 ? -7.835 8.588 14.121 1.00 94.88 82 ASP A CA 1
ATOM 652 C C . ASP A 1 82 ? -6.424 8.475 13.508 1.00 94.88 82 ASP A C 1
ATOM 654 O O . ASP A 1 82 ? -5.968 9.371 12.790 1.00 94.88 82 ASP A O 1
ATOM 658 N N . GLN A 1 83 ? -5.768 7.319 13.667 1.00 94.94 83 GLN A N 1
ATOM 659 C CA . GLN A 1 83 ? -4.478 7.052 13.020 1.00 94.94 83 GLN A CA 1
ATOM 660 C C . GLN A 1 83 ? -4.581 7.008 11.485 1.00 94.94 83 GLN A C 1
ATOM 662 O O . GLN A 1 83 ? -3.683 7.495 10.795 1.00 94.94 83 GLN A O 1
ATOM 667 N N . LEU A 1 84 ? -5.675 6.472 10.931 1.00 93.62 84 LEU A N 1
ATOM 668 C CA . LEU A 1 84 ? -5.897 6.439 9.480 1.00 93.62 84 LEU A CA 1
ATOM 669 C C . LEU A 1 84 ? -6.073 7.836 8.881 1.00 93.62 84 LEU A C 1
ATOM 671 O O . LEU A 1 84 ? -5.668 8.056 7.742 1.00 93.62 84 LEU A O 1
ATOM 675 N N . THR A 1 85 ? -6.598 8.799 9.640 1.00 93.94 85 THR A N 1
ATOM 676 C CA . THR A 1 85 ? -6.720 10.195 9.191 1.00 93.94 85 THR A CA 1
ATOM 677 C C . THR A 1 85 ? -5.365 10.818 8.851 1.00 93.94 85 THR A C 1
ATOM 679 O O . THR A 1 85 ? -5.251 11.559 7.878 1.00 93.94 85 THR A O 1
ATOM 682 N N . SER A 1 86 ? -4.310 10.463 9.590 1.00 95.94 86 SER A N 1
ATOM 683 C CA . SER A 1 86 ? -2.938 10.890 9.269 1.00 95.94 86 SER A CA 1
ATOM 684 C C . SER A 1 86 ? -2.340 10.143 8.070 1.00 95.94 86 SER A C 1
ATOM 686 O O . SER A 1 86 ? -1.361 10.598 7.484 1.00 95.94 86 SER A O 1
ATOM 688 N N . LEU A 1 87 ? -2.936 9.015 7.675 1.00 95.12 87 LEU A N 1
ATOM 689 C CA . LEU A 1 87 ? -2.507 8.181 6.552 1.00 95.12 87 LEU A CA 1
ATOM 690 C C . LEU A 1 87 ? -3.308 8.445 5.262 1.00 95.12 87 LEU A C 1
ATOM 692 O O . LEU A 1 87 ? -3.092 7.771 4.256 1.00 95.12 87 LEU A O 1
ATOM 696 N N . VAL A 1 88 ? -4.200 9.442 5.249 1.00 95.44 88 VAL A N 1
ATOM 697 C CA . VAL A 1 88 ? -5.008 9.803 4.069 1.00 95.44 88 VAL A CA 1
ATOM 698 C C . VAL A 1 88 ? -4.167 10.015 2.801 1.00 95.44 88 VAL A C 1
ATOM 700 O O . VAL A 1 88 ? -4.545 9.447 1.776 1.00 95.44 88 VAL A O 1
ATOM 703 N N . PRO A 1 89 ? -3.021 10.734 2.821 1.00 96.00 89 PRO A N 1
ATOM 704 C CA . PRO A 1 89 ? -2.187 10.886 1.627 1.00 96.00 89 PRO A CA 1
ATOM 705 C C . PRO A 1 89 ? -1.737 9.541 1.052 1.00 96.00 89 PRO A C 1
ATOM 707 O O . PRO A 1 89 ? -1.908 9.290 -0.135 1.00 96.00 89 PRO A O 1
ATOM 710 N N . ALA A 1 90 ? -1.282 8.624 1.910 1.00 93.25 90 ALA A N 1
ATOM 711 C CA . ALA A 1 90 ? -0.866 7.297 1.473 1.00 93.25 90 ALA A CA 1
ATOM 712 C C . ALA A 1 90 ? -2.044 6.475 0.924 1.00 93.25 90 ALA A C 1
ATOM 714 O O . ALA A 1 90 ? -1.871 5.724 -0.030 1.00 93.25 90 ALA A O 1
ATOM 715 N N . MET A 1 91 ? -3.256 6.618 1.476 1.00 91.94 91 MET A N 1
ATOM 716 C CA . MET A 1 91 ? -4.442 5.953 0.917 1.00 91.94 91 MET A CA 1
ATOM 717 C C . MET A 1 91 ? -4.785 6.468 -0.485 1.00 91.94 91 MET A C 1
ATOM 719 O O . MET A 1 91 ? -5.169 5.683 -1.350 1.00 91.94 91 MET A O 1
ATOM 723 N N . VAL A 1 92 ? -4.627 7.769 -0.723 1.00 96.06 92 VAL A N 1
ATOM 724 C CA . VAL A 1 92 ? -4.814 8.375 -2.046 1.00 96.06 92 VAL A CA 1
ATOM 725 C C . VAL A 1 92 ? -3.728 7.901 -3.019 1.00 96.06 92 VAL A C 1
ATOM 727 O O . VAL A 1 92 ? -4.047 7.510 -4.142 1.00 96.06 92 VAL A O 1
ATOM 730 N N . ASP A 1 93 ? -2.472 7.836 -2.576 1.00 94.81 93 ASP A N 1
ATOM 731 C CA . ASP A 1 93 ? -1.365 7.302 -3.375 1.00 94.81 93 ASP A CA 1
ATOM 732 C C . ASP A 1 93 ? -1.591 5.835 -3.762 1.00 94.81 93 ASP A C 1
ATOM 734 O O . ASP A 1 93 ? -1.288 5.449 -4.889 1.00 94.81 93 ASP A O 1
ATOM 738 N N . LEU A 1 94 ? -2.194 5.020 -2.886 1.00 93.75 94 LEU A N 1
ATOM 739 C CA . LEU A 1 94 ? -2.580 3.644 -3.222 1.00 93.75 94 LEU A CA 1
ATOM 740 C C . LEU A 1 94 ? -3.594 3.588 -4.372 1.00 93.75 94 LEU A C 1
ATOM 742 O O . LEU A 1 94 ? -3.495 2.712 -5.231 1.00 93.75 94 LEU A O 1
ATOM 746 N N . VAL A 1 95 ? -4.551 4.518 -4.426 1.00 95.69 95 VAL A N 1
ATOM 747 C CA . VAL A 1 95 ? -5.509 4.595 -5.540 1.00 95.69 95 VAL A CA 1
ATOM 748 C C . VAL A 1 95 ? -4.789 4.970 -6.834 1.00 95.69 95 VAL A C 1
ATOM 750 O O . VAL A 1 95 ? -4.985 4.308 -7.854 1.00 95.69 95 VAL A O 1
ATOM 753 N N . TYR A 1 96 ? -3.916 5.981 -6.800 1.00 95.12 96 TYR A N 1
ATOM 754 C CA . TYR A 1 96 ? -3.126 6.367 -7.972 1.00 95.12 96 TYR A CA 1
ATOM 755 C C . TYR A 1 96 ? -2.193 5.253 -8.441 1.00 95.12 96 TYR A C 1
ATOM 757 O O . TYR A 1 96 ? -2.090 5.021 -9.644 1.00 95.12 96 TYR A O 1
ATOM 765 N N . PHE A 1 97 ? -1.580 4.519 -7.513 1.00 94.19 97 PHE A N 1
ATOM 766 C CA . PHE A 1 97 ? -0.767 3.346 -7.805 1.00 94.19 97 PHE A CA 1
ATOM 767 C C . PHE A 1 97 ? -1.575 2.299 -8.576 1.00 94.19 97 PHE A C 1
ATOM 769 O O . PHE A 1 97 ? -1.162 1.864 -9.647 1.00 94.19 97 PHE A O 1
ATOM 776 N N . VAL A 1 98 ? -2.765 1.929 -8.092 1.00 94.62 98 VAL A N 1
ATOM 777 C CA . VAL A 1 98 ? -3.630 0.961 -8.788 1.00 94.62 98 VAL A CA 1
ATOM 778 C C . VAL A 1 98 ? -4.018 1.466 -10.181 1.00 94.62 98 VAL A C 1
ATOM 780 O O . VAL A 1 98 ? -3.889 0.729 -11.157 1.00 94.62 98 VAL A O 1
ATOM 783 N N . CYS A 1 99 ? -4.435 2.728 -10.302 1.00 95.06 99 CYS A N 1
ATOM 784 C CA . CYS A 1 99 ? -4.767 3.335 -11.592 1.00 95.06 99 CYS A CA 1
ATOM 785 C C . CYS A 1 99 ? -3.584 3.314 -12.570 1.00 95.06 99 CYS A C 1
ATOM 787 O O . CYS A 1 99 ? -3.774 3.030 -13.753 1.00 95.06 99 CYS A O 1
ATOM 789 N N . TYR A 1 100 ? -2.373 3.577 -12.077 1.00 93.69 100 TYR A N 1
ATOM 790 C CA . TYR A 1 100 ? -1.147 3.541 -12.861 1.00 93.69 100 TYR A CA 1
ATOM 791 C C . TYR A 1 100 ? -0.889 2.142 -13.437 1.00 93.69 100 TYR A C 1
ATOM 793 O O . TYR A 1 100 ? -0.761 2.004 -14.651 1.00 93.69 100 TYR A O 1
ATOM 801 N N . TYR A 1 101 ? -0.926 1.088 -12.614 1.00 92.44 101 TYR A N 1
ATOM 802 C CA . TYR A 1 101 ? -0.685 -0.286 -13.085 1.00 92.44 101 TYR A CA 1
ATOM 803 C C . TYR A 1 101 ? -1.799 -0.863 -13.961 1.00 92.44 101 TYR A C 1
ATOM 805 O O . TYR A 1 101 ? -1.553 -1.794 -14.720 1.00 92.44 101 TYR A O 1
ATOM 813 N N . ILE A 1 102 ? -3.018 -0.325 -13.896 1.00 93.62 102 ILE A N 1
ATOM 814 C CA . ILE A 1 102 ? -4.084 -0.688 -14.843 1.00 93.62 102 ILE A CA 1
ATOM 815 C C . ILE A 1 102 ? -3.826 -0.074 -16.229 1.00 93.62 102 ILE A C 1
ATOM 817 O O . ILE A 1 102 ? -4.267 -0.621 -17.238 1.00 93.62 102 ILE A O 1
ATOM 821 N N . LYS A 1 103 ? -3.161 1.086 -16.289 1.00 91.50 103 LYS A N 1
ATOM 822 C CA . LYS A 1 103 ? -2.950 1.863 -17.521 1.00 91.50 103 LYS A CA 1
ATOM 823 C C . LYS A 1 103 ? -1.556 1.725 -18.121 1.00 91.50 103 LYS A C 1
ATOM 825 O O . LYS A 1 103 ? -1.337 2.236 -19.216 1.00 91.50 103 LYS A O 1
ATOM 830 N N . ILE A 1 104 ? -0.631 1.086 -17.417 1.00 90.56 104 ILE A N 1
ATOM 831 C CA . ILE A 1 104 ? 0.742 0.932 -17.877 1.00 90.56 104 ILE A CA 1
ATOM 832 C C . ILE A 1 104 ? 0.797 0.023 -19.111 1.00 90.56 104 ILE A C 1
ATOM 834 O O . ILE A 1 104 ? 0.322 -1.110 -19.092 1.00 90.56 104 ILE A O 1
ATOM 838 N N . ASP A 1 105 ? 1.380 0.544 -20.187 1.00 83.31 105 ASP A N 1
ATOM 839 C CA . ASP A 1 105 ? 1.582 -0.187 -21.445 1.00 83.31 105 ASP A CA 1
ATOM 840 C C . ASP A 1 105 ? 3.042 -0.650 -21.596 1.00 83.31 105 ASP A C 1
ATOM 842 O O . ASP A 1 105 ? 3.328 -1.686 -22.188 1.00 83.31 105 ASP A O 1
ATOM 846 N N . ASN A 1 106 ? 3.980 0.083 -20.984 1.00 83.31 106 ASN A N 1
ATOM 847 C CA . ASN A 1 106 ? 5.405 -0.227 -21.007 1.00 83.31 106 ASN A CA 1
ATOM 848 C C . ASN A 1 106 ? 5.950 -0.418 -19.588 1.00 83.31 106 ASN A C 1
ATOM 850 O O . ASN A 1 106 ? 5.871 0.483 -18.756 1.00 83.31 106 ASN A O 1
ATOM 854 N N . TRP A 1 107 ? 6.528 -1.590 -19.342 1.00 82.50 107 TRP A N 1
ATOM 855 C CA . TRP A 1 107 ? 7.055 -2.004 -18.043 1.00 82.50 107 TRP A CA 1
ATOM 856 C C . TRP A 1 107 ? 8.561 -1.763 -17.897 1.00 82.50 107 TRP A C 1
ATOM 858 O O . TRP A 1 107 ? 9.076 -1.782 -16.777 1.00 82.50 107 TRP A O 1
ATOM 868 N N . ASP A 1 108 ? 9.255 -1.526 -19.011 1.00 74.69 108 ASP A N 1
ATOM 869 C CA . ASP A 1 108 ? 10.713 -1.623 -19.091 1.00 74.69 108 ASP A CA 1
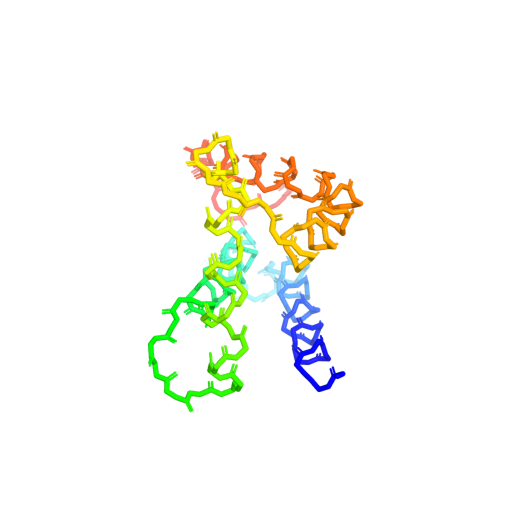ATOM 870 C C . ASP A 1 108 ? 11.431 -0.324 -18.735 1.00 74.69 108 ASP A C 1
ATOM 872 O O . ASP A 1 108 ? 12.575 -0.366 -18.293 1.00 74.69 108 ASP A O 1
ATOM 876 N N . LYS A 1 109 ? 10.782 0.833 -18.903 1.00 62.25 109 LYS A N 1
ATOM 877 C CA . LYS A 1 109 ? 11.443 2.133 -18.754 1.00 62.25 109 LYS A CA 1
ATOM 878 C C . LYS A 1 109 ? 10.722 3.045 -17.784 1.00 62.25 109 LYS A C 1
ATOM 880 O O . LYS A 1 109 ? 9.621 3.507 -18.066 1.00 62.25 109 LYS A O 1
ATOM 885 N N . ALA A 1 110 ? 11.395 3.360 -16.681 1.00 60.56 110 ALA A N 1
ATOM 886 C CA . ALA A 1 110 ? 10.970 4.422 -15.777 1.00 60.56 110 ALA A CA 1
ATOM 887 C C . ALA A 1 110 ? 11.255 5.841 -16.308 1.00 60.56 110 ALA A C 1
ATOM 889 O O . ALA A 1 110 ? 10.761 6.802 -15.716 1.00 60.56 110 ALA A O 1
ATOM 890 N N . MET A 1 111 ? 12.011 5.964 -17.413 1.00 50.66 111 MET A N 1
ATOM 891 C CA . MET A 1 111 ? 12.398 7.220 -18.066 1.00 50.66 111 MET A CA 1
ATOM 892 C C . MET A 1 111 ? 12.316 7.146 -19.594 1.00 50.66 111 MET A C 1
ATOM 894 O O . MET A 1 111 ? 12.821 6.158 -20.179 1.00 50.66 111 MET A O 1
#

Radius of gyration: 17.16 Å; chains: 1; bounding box: 46×30×43 Å

pLDDT: mean 90.01, std 7.1, range [50.66, 96.06]

Secondary structure (DSSP, 8-state):
-HHHHHHHHHHHHHHHHHHTHHHHT--TTHHHHHHHHHHHHHHH--SS-SSHHHHHHHHHHHHHHHTGGGSPPPHHHHHHHHHHHHTHHHHHHHHHHHHHHHH----S---